Protein AF-A0A957DV77-F1 (afdb_monomer_lite)

Secondary structure (DSSP, 8-state):
-----TT-TTTT-TTTT-EE-SSS-EEGGGHHHHHHHHHHHHHHHHHHHHTPPGGGGG--SPPTTTTTT------S---PPP-

Radius of gyration: 19.87 Å; chains: 1; bounding box: 39×47×46 Å

Structure (mmCIF, N/CA/C/O backbone):
data_AF-A0A957DV77-F1
#
_entry.id   AF-A0A957DV77-F1
#
loop_
_atom_site.group_PDB
_atom_site.id
_atom_site.type_symbol
_atom_site.label_atom_id
_atom_site.label_alt_id
_atom_site.label_comp_id
_atom_site.label_asym_id
_atom_site.label_entity_id
_atom_site.label_seq_id
_atom_site.pdbx_PDB_ins_code
_atom_site.Cartn_x
_atom_site.Cartn_y
_atom_site.Cartn_z
_atom_site.occupancy
_atom_site.B_iso_or_equiv
_atom_site.auth_seq_id
_atom_site.auth_comp_id
_atom_site.auth_asym_id
_atom_site.auth_atom_id
_atom_site.pdbx_PDB_model_num
ATOM 1 N N . ALA A 1 1 ? 11.165 -0.470 -13.437 1.00 57.09 1 ALA A N 1
ATOM 2 C CA . ALA A 1 1 ? 11.611 0.553 -14.397 1.00 57.09 1 ALA A CA 1
ATOM 3 C C . ALA A 1 1 ? 12.599 1.454 -13.702 1.00 57.09 1 ALA A C 1
ATOM 5 O O . ALA A 1 1 ? 12.318 2.020 -12.651 1.00 57.09 1 ALA A O 1
ATOM 6 N N . VAL A 1 2 ? 13.782 1.534 -14.278 1.00 57.41 2 VAL A N 1
ATOM 7 C CA . VAL A 1 2 ? 14.891 2.267 -13.697 1.00 57.41 2 VAL A CA 1
ATOM 8 C C . VAL A 1 2 ? 14.702 3.753 -14.002 1.00 57.41 2 VAL A C 1
ATOM 10 O O . VAL A 1 2 ? 14.732 4.155 -15.161 1.00 57.41 2 VAL A O 1
ATOM 13 N N . ILE A 1 3 ? 14.494 4.580 -12.974 1.00 67.50 3 ILE A N 1
ATOM 14 C CA . ILE A 1 3 ? 14.604 6.036 -13.123 1.00 67.50 3 ILE A CA 1
ATOM 15 C C . ILE A 1 3 ? 16.090 6.370 -12.994 1.00 67.50 3 ILE A C 1
ATOM 17 O O . ILE A 1 3 ? 16.626 6.402 -11.888 1.00 67.50 3 ILE A O 1
ATOM 21 N N . ALA A 1 4 ? 16.765 6.577 -14.122 1.00 68.56 4 ALA A N 1
ATOM 22 C CA . ALA A 1 4 ? 18.179 6.931 -14.155 1.00 68.56 4 ALA A CA 1
ATOM 23 C C . ALA A 1 4 ? 18.463 8.006 -15.217 1.00 68.56 4 ALA A C 1
ATOM 25 O O . ALA A 1 4 ? 17.686 8.153 -16.164 1.00 68.56 4 ALA A O 1
ATOM 26 N N . PRO A 1 5 ? 19.567 8.765 -15.081 1.00 79.50 5 PRO A N 1
ATOM 27 C CA . PRO A 1 5 ? 19.969 9.753 -16.074 1.00 79.50 5 PRO A CA 1
ATOM 28 C C . PRO A 1 5 ? 20.126 9.137 -17.467 1.00 79.50 5 PRO A C 1
ATOM 30 O O . PRO A 1 5 ? 20.647 8.022 -17.610 1.00 79.50 5 PRO A O 1
ATOM 33 N N . VAL A 1 6 ? 19.711 9.897 -18.485 1.00 74.00 6 VAL A N 1
ATOM 34 C CA . VAL A 1 6 ? 19.844 9.528 -19.900 1.00 74.00 6 VAL A CA 1
ATOM 35 C C . VAL A 1 6 ? 21.327 9.284 -20.204 1.00 74.00 6 VAL A C 1
ATOM 37 O O . VAL A 1 6 ? 22.154 10.167 -19.994 1.00 74.00 6 VAL A O 1
ATOM 40 N N . GLY A 1 7 ? 21.666 8.067 -20.643 1.00 78.75 7 GLY A N 1
ATOM 41 C CA . GLY A 1 7 ? 23.043 7.651 -20.948 1.00 78.75 7 GLY A CA 1
ATOM 42 C C . GLY A 1 7 ? 23.766 6.864 -19.847 1.00 78.75 7 GLY A C 1
ATOM 43 O O . GLY A 1 7 ? 24.869 6.379 -20.082 1.00 78.75 7 GLY A O 1
ATOM 44 N N . SER A 1 8 ? 23.170 6.686 -18.665 1.00 81.19 8 SER A N 1
ATOM 45 C CA . SER A 1 8 ? 23.752 5.818 -17.632 1.00 81.19 8 SER A CA 1
ATOM 46 C C . SER A 1 8 ? 23.699 4.333 -18.025 1.00 81.19 8 SER A C 1
ATOM 48 O O . SER A 1 8 ? 22.769 3.891 -18.698 1.00 81.19 8 SER A O 1
ATOM 50 N N . ASN A 1 9 ? 24.652 3.527 -17.540 1.00 78.88 9 ASN A N 1
ATOM 51 C CA . ASN A 1 9 ? 24.635 2.067 -17.736 1.00 78.88 9 ASN A CA 1
ATOM 52 C C . ASN A 1 9 ? 23.340 1.421 -17.215 1.00 78.88 9 ASN A C 1
ATOM 54 O O . ASN A 1 9 ? 22.866 0.446 -17.784 1.00 78.88 9 ASN A O 1
ATOM 58 N N . LEU A 1 10 ? 22.747 2.000 -16.165 1.00 72.50 10 LEU A N 1
ATOM 59 C CA . LEU A 1 10 ? 21.453 1.590 -15.621 1.00 72.50 10 LEU A CA 1
ATOM 60 C C . LEU A 1 10 ? 20.288 1.893 -16.575 1.00 72.50 10 LEU A C 1
ATOM 62 O O . LEU A 1 10 ? 19.378 1.081 -16.674 1.00 72.50 10 LEU A O 1
ATOM 66 N N . ALA A 1 11 ? 20.319 3.025 -17.287 1.00 72.62 11 ALA A N 1
ATOM 67 C CA . ALA A 1 11 ? 19.304 3.386 -18.282 1.00 72.62 11 ALA A CA 1
ATOM 68 C C . ALA A 1 11 ? 19.413 2.578 -19.588 1.00 72.62 11 ALA A C 1
ATOM 70 O O . ALA A 1 11 ? 18.447 2.512 -20.340 1.00 72.62 11 ALA A O 1
ATOM 71 N N . ASN A 1 12 ? 20.570 1.961 -19.849 1.00 76.50 12 ASN A N 1
ATOM 72 C CA . ASN A 1 12 ? 20.837 1.154 -21.044 1.00 76.50 12 ASN A CA 1
ATOM 73 C C . ASN A 1 12 ? 20.871 -0.362 -20.754 1.00 76.50 12 ASN A C 1
ATOM 75 O O . ASN A 1 12 ? 21.264 -1.146 -21.618 1.00 76.50 12 ASN A O 1
ATOM 79 N N . HIS A 1 13 ? 20.511 -0.784 -19.538 1.00 75.25 13 HIS A N 1
ATOM 80 C CA . HIS A 1 13 ? 20.544 -2.190 -19.136 1.00 75.25 13 HIS A CA 1
ATOM 81 C C . HIS A 1 13 ? 19.421 -2.982 -19.837 1.00 75.25 13 HIS A C 1
ATOM 83 O O . HIS A 1 13 ? 18.312 -2.467 -19.945 1.00 75.25 13 HIS A O 1
ATOM 89 N N . PRO A 1 14 ? 19.633 -4.236 -20.278 1.00 73.38 14 PRO A N 1
ATOM 90 C CA . PRO A 1 14 ? 18.592 -5.027 -20.951 1.00 73.38 14 PRO A CA 1
ATOM 91 C C . PRO A 1 14 ? 17.308 -5.215 -20.118 1.00 73.38 14 PRO A C 1
ATOM 93 O O . PRO A 1 14 ? 16.223 -5.333 -20.678 1.00 73.38 14 PRO A O 1
ATOM 96 N N . ASP A 1 15 ? 17.416 -5.154 -18.789 1.00 71.62 15 ASP A N 1
ATOM 97 C CA . ASP A 1 15 ? 16.288 -5.324 -17.856 1.00 71.62 15 ASP A CA 1
ATOM 98 C C . ASP A 1 15 ? 15.563 -4.015 -17.475 1.00 71.62 15 ASP A C 1
ATOM 100 O O . ASP A 1 15 ? 14.764 -3.990 -16.537 1.00 71.62 15 ASP A O 1
ATOM 104 N N . VAL A 1 16 ? 15.818 -2.900 -18.172 1.00 70.94 16 VAL A N 1
ATOM 105 C CA . VAL A 1 16 ? 15.170 -1.602 -17.873 1.00 70.94 16 VAL A CA 1
ATOM 106 C C . VAL A 1 16 ? 13.640 -1.660 -17.923 1.00 70.94 16 VAL A C 1
A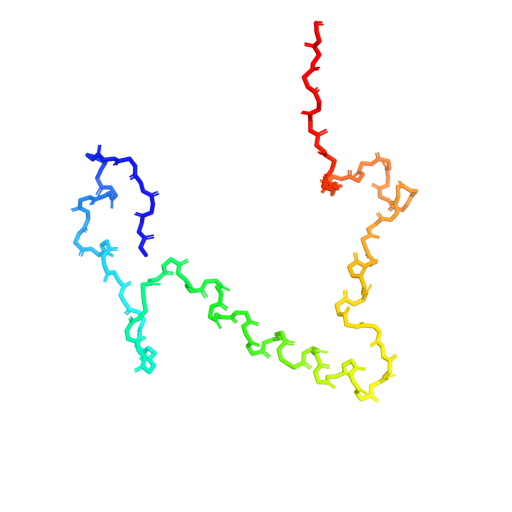TOM 108 O O . VAL A 1 16 ? 12.966 -0.967 -17.152 1.00 70.94 16 VAL A O 1
ATOM 111 N N . GLU A 1 17 ? 13.103 -2.533 -18.776 1.00 73.88 17 GLU A N 1
ATOM 112 C CA . GLU A 1 17 ? 11.674 -2.807 -18.949 1.00 73.88 17 GLU A CA 1
ATOM 113 C C . GLU A 1 17 ? 11.239 -4.083 -18.216 1.00 73.88 17 GLU A C 1
ATOM 115 O O . GLU A 1 17 ? 10.393 -4.823 -18.709 1.00 73.88 17 GLU A O 1
ATOM 120 N N . PHE A 1 18 ? 11.785 -4.384 -17.033 1.00 81.00 18 PHE A N 1
ATOM 121 C CA . PHE A 1 18 ? 11.235 -5.487 -16.247 1.00 81.00 18 PHE A CA 1
ATOM 122 C C . PHE A 1 18 ? 9.750 -5.223 -15.916 1.00 81.00 18 PHE A C 1
ATOM 124 O O . PHE A 1 18 ? 9.390 -4.230 -15.260 1.00 81.00 18 PHE A O 1
ATOM 131 N N . LEU A 1 19 ? 8.889 -6.120 -16.406 1.00 82.75 19 LEU A N 1
ATOM 132 C CA . LEU A 1 19 ? 7.439 -6.096 -16.236 1.00 82.75 19 LEU A CA 1
ATOM 133 C C . LEU A 1 19 ? 7.013 -7.206 -15.275 1.00 82.75 19 LEU A C 1
ATOM 135 O O . LEU A 1 19 ? 7.361 -8.372 -15.445 1.00 82.75 19 LEU A O 1
ATOM 139 N N . TRP A 1 20 ? 6.207 -6.846 -14.286 1.00 81.62 20 TRP A N 1
ATOM 140 C CA . TRP A 1 20 ? 5.541 -7.790 -13.404 1.00 81.62 20 TRP A CA 1
ATOM 141 C C . TRP A 1 20 ? 4.387 -8.474 -14.138 1.00 81.62 20 TRP A C 1
ATOM 143 O O . TRP A 1 20 ? 3.606 -7.819 -14.834 1.00 81.62 20 TRP A O 1
ATOM 153 N N . GLY A 1 21 ? 4.255 -9.785 -13.926 1.00 83.94 21 GLY A N 1
ATOM 154 C CA . GLY A 1 21 ? 3.169 -10.620 -14.449 1.00 83.94 21 GLY A CA 1
ATOM 155 C C . GLY A 1 21 ? 1.840 -10.425 -13.713 1.00 83.94 21 GLY A C 1
ATOM 156 O O . GLY A 1 21 ? 1.255 -11.386 -13.223 1.00 83.94 21 GLY A O 1
ATOM 157 N N . THR A 1 22 ? 1.385 -9.182 -13.573 1.00 83.94 22 THR A N 1
ATOM 158 C CA . THR A 1 22 ? 0.039 -8.844 -13.092 1.00 83.94 22 THR A CA 1
ATOM 159 C C . THR A 1 22 ? -0.983 -8.940 -14.232 1.00 83.94 22 THR A C 1
ATOM 161 O O . THR A 1 22 ? -0.617 -9.118 -15.392 1.00 83.94 22 THR A O 1
ATOM 164 N N . ALA A 1 23 ? -2.281 -8.808 -13.922 1.00 83.81 23 ALA A N 1
ATOM 165 C CA . ALA A 1 23 ? -3.361 -8.876 -14.921 1.00 83.81 23 ALA A CA 1
ATOM 166 C C . ALA A 1 23 ? -3.167 -7.911 -16.111 1.00 83.81 23 ALA A C 1
ATOM 168 O O . ALA A 1 23 ? -3.590 -8.206 -17.225 1.00 83.81 23 ALA A O 1
ATOM 169 N N . VAL A 1 24 ? -2.497 -6.779 -15.875 1.00 85.19 24 VAL A N 1
ATOM 170 C CA . VAL A 1 24 ? -1.956 -5.893 -16.910 1.00 85.19 24 VAL A CA 1
ATOM 171 C C . VAL A 1 24 ? -0.449 -5.792 -16.677 1.00 85.19 24 VAL A C 1
ATOM 173 O O . VAL A 1 24 ? -0.079 -5.372 -15.576 1.00 85.19 24 VAL A O 1
ATOM 176 N N . PRO A 1 25 ? 0.418 -6.127 -17.656 1.00 87.25 25 PRO A N 1
ATOM 177 C CA . PRO A 1 25 ? 1.866 -6.050 -17.492 1.00 87.25 25 PRO A CA 1
ATOM 178 C C . PRO A 1 25 ? 2.283 -4.692 -16.936 1.00 87.25 25 PRO A C 1
ATOM 180 O O . PRO A 1 25 ? 2.040 -3.650 -17.544 1.00 87.25 25 PRO A O 1
ATOM 183 N N . THR A 1 26 ? 2.860 -4.700 -15.738 1.00 86.38 26 THR A N 1
ATOM 184 C CA . THR A 1 26 ? 3.148 -3.468 -15.002 1.00 86.38 26 THR A CA 1
ATOM 185 C C . THR A 1 26 ? 4.643 -3.305 -14.830 1.00 86.38 26 THR A C 1
ATOM 187 O O . THR A 1 26 ? 5.331 -4.221 -14.391 1.00 86.38 26 THR A O 1
ATOM 190 N N . ARG A 1 27 ? 5.162 -2.117 -15.132 1.00 85.12 27 ARG A N 1
ATOM 191 C CA . ARG A 1 27 ? 6.573 -1.799 -14.905 1.00 85.12 27 ARG A CA 1
ATOM 192 C C . ARG A 1 27 ? 6.948 -1.966 -13.439 1.00 85.12 27 ARG A C 1
ATOM 194 O O . ARG A 1 27 ? 6.256 -1.473 -12.553 1.00 85.12 27 ARG A O 1
ATOM 201 N N . GLU A 1 28 ? 8.111 -2.555 -13.188 1.00 83.88 28 GLU A N 1
ATOM 202 C CA . GLU A 1 28 ? 8.580 -2.827 -11.824 1.00 83.88 28 GLU A CA 1
ATOM 203 C C . GLU A 1 28 ? 8.722 -1.592 -10.927 1.00 83.88 28 GLU A C 1
ATOM 205 O O . GLU A 1 28 ? 8.640 -1.725 -9.709 1.00 83.88 28 GLU A O 1
ATOM 210 N N . CYS A 1 29 ? 8.818 -0.381 -11.489 1.00 82.81 29 CYS A N 1
ATOM 211 C CA . CYS A 1 29 ? 8.872 0.839 -10.677 1.00 82.81 29 CYS A CA 1
ATOM 212 C C . CYS A 1 29 ? 7.599 1.046 -9.849 1.00 82.81 29 CYS A C 1
ATOM 214 O O . CYS A 1 29 ? 7.613 1.772 -8.862 1.00 82.81 29 CYS A O 1
ATOM 216 N N . PHE A 1 30 ? 6.495 0.412 -10.249 1.00 85.94 30 PHE A N 1
ATOM 217 C CA . PHE A 1 30 ? 5.233 0.431 -9.522 1.00 85.94 30 PHE A CA 1
ATOM 218 C C . PHE A 1 30 ? 5.099 -0.737 -8.538 1.00 85.94 30 PHE A C 1
ATOM 220 O O . PHE A 1 30 ? 4.093 -0.817 -7.834 1.00 85.94 30 PHE A O 1
ATOM 227 N N . SER A 1 31 ? 6.094 -1.625 -8.438 1.00 86.06 31 SER A N 1
ATOM 228 C CA . SER A 1 31 ? 6.069 -2.739 -7.488 1.00 86.06 31 SER A CA 1
ATOM 229 C C . SER A 1 31 ? 5.836 -2.296 -6.039 1.00 86.06 31 SER A C 1
ATOM 231 O O . SER A 1 31 ? 5.054 -2.976 -5.371 1.00 86.06 31 SER A O 1
ATOM 233 N N . PRO A 1 32 ? 6.352 -1.147 -5.539 1.00 88.81 32 PRO A N 1
ATOM 234 C CA . PRO A 1 32 ? 6.047 -0.718 -4.173 1.00 88.81 32 PRO A CA 1
ATOM 235 C C . PRO A 1 32 ? 4.566 -0.368 -3.974 1.00 88.81 32 PRO A C 1
ATOM 237 O O . PRO A 1 32 ? 4.018 -0.604 -2.900 1.00 88.81 32 PRO A O 1
ATOM 240 N N . LEU A 1 33 ? 3.900 0.159 -5.010 1.00 89.06 33 LEU A N 1
ATOM 241 C CA . LEU A 1 33 ? 2.464 0.449 -4.971 1.00 89.06 33 LEU A CA 1
ATOM 242 C C . LEU A 1 33 ? 1.639 -0.834 -5.018 1.00 89.06 33 LEU A C 1
ATOM 244 O O . LEU A 1 33 ? 0.657 -0.948 -4.301 1.00 89.06 33 LEU A O 1
ATOM 248 N N . LEU A 1 34 ? 2.030 -1.806 -5.843 1.00 89.50 34 LEU A N 1
ATOM 249 C CA . LEU A 1 34 ? 1.288 -3.060 -5.986 1.00 89.50 34 LEU A CA 1
ATOM 250 C C . LEU A 1 34 ? 1.417 -3.948 -4.747 1.00 89.50 34 LEU A C 1
ATOM 252 O O . LEU A 1 34 ? 0.430 -4.483 -4.246 1.00 89.50 34 LEU A O 1
ATOM 256 N N . THR A 1 35 ? 2.639 -4.091 -4.240 1.00 90.94 35 THR A N 1
ATOM 257 C CA . THR A 1 35 ? 2.951 -4.992 -3.123 1.00 90.94 35 THR A CA 1
ATOM 258 C C . THR A 1 35 ? 2.396 -4.503 -1.787 1.00 90.94 35 THR A C 1
ATOM 260 O O . THR A 1 35 ? 2.171 -5.322 -0.897 1.00 90.94 35 THR A O 1
ATOM 263 N N . CYS A 1 36 ? 2.100 -3.205 -1.637 1.00 93.50 36 CYS A N 1
ATOM 264 C CA . CYS A 1 36 ? 1.487 -2.681 -0.417 1.00 93.50 36 CYS A CA 1
ATOM 265 C C . CYS A 1 36 ? -0.039 -2.881 -0.360 1.00 93.50 36 CYS A C 1
ATOM 267 O O . CYS A 1 36 ? -0.603 -2.867 0.737 1.00 93.50 36 CYS A O 1
ATOM 269 N N . LEU A 1 37 ? -0.716 -3.111 -1.497 1.00 92.06 37 LEU A N 1
ATOM 270 C CA . LEU A 1 37 ? -2.183 -3.199 -1.554 1.00 92.06 37 LEU A CA 1
ATOM 271 C C . LEU A 1 37 ? -2.775 -4.261 -0.615 1.00 92.06 37 LEU A C 1
ATOM 273 O O . LEU A 1 37 ? -3.699 -3.911 0.121 1.00 92.06 37 LEU A O 1
ATOM 277 N N . PRO A 1 38 ? -2.279 -5.517 -0.562 1.00 94.19 38 PRO A N 1
ATOM 278 C CA . PRO A 1 38 ? -2.887 -6.532 0.297 1.00 94.19 38 PRO A CA 1
ATOM 279 C C . PRO A 1 38 ? -2.829 -6.153 1.782 1.00 94.19 38 PRO A C 1
ATOM 281 O O . PRO A 1 38 ? -3.828 -6.269 2.491 1.00 94.19 38 PRO A O 1
ATOM 284 N N . GLY A 1 39 ? -1.684 -5.640 2.244 1.00 93.50 39 GLY A N 1
ATOM 285 C CA . GLY A 1 39 ? -1.511 -5.190 3.627 1.00 93.50 39 GLY A CA 1
ATOM 286 C C . GLY A 1 39 ? -2.394 -3.988 3.960 1.00 93.50 39 GLY A C 1
ATOM 287 O O . GLY A 1 39 ? -3.026 -3.959 5.014 1.00 93.50 39 GLY A O 1
ATOM 288 N N . THR A 1 40 ? -2.494 -3.033 3.034 1.00 94.06 40 THR A N 1
ATOM 289 C CA . THR A 1 40 ? -3.360 -1.855 3.158 1.00 94.06 40 THR A CA 1
ATOM 290 C C . THR A 1 40 ? -4.836 -2.239 3.248 1.00 94.06 40 THR A C 1
ATOM 292 O O . THR A 1 40 ? -5.535 -1.763 4.142 1.00 94.06 40 THR A O 1
ATOM 295 N N . LEU A 1 41 ? -5.311 -3.130 2.372 1.00 95.38 41 LEU A N 1
ATOM 296 C CA . LEU A 1 41 ? -6.695 -3.612 2.382 1.00 95.38 41 LEU A CA 1
ATOM 297 C C . LEU A 1 41 ? -7.012 -4.387 3.663 1.00 95.38 41 LEU A C 1
ATOM 299 O O . LEU A 1 41 ? -8.058 -4.166 4.270 1.00 95.38 41 LEU A O 1
ATOM 303 N N . PHE A 1 42 ? -6.097 -5.249 4.112 1.00 95.19 42 PHE A N 1
ATOM 304 C CA . PHE A 1 42 ? -6.263 -5.974 5.367 1.00 95.19 42 PHE A CA 1
ATOM 305 C C . PHE A 1 42 ? -6.328 -5.024 6.569 1.00 95.19 42 PHE A C 1
ATOM 307 O O . PHE A 1 42 ? -7.235 -5.136 7.391 1.00 95.19 42 PHE A O 1
ATOM 314 N N . ALA A 1 43 ? -5.409 -4.058 6.664 1.00 91.88 43 ALA A N 1
ATOM 315 C CA . ALA A 1 43 ? -5.405 -3.066 7.737 1.00 91.88 43 ALA A CA 1
ATOM 316 C C . ALA A 1 43 ? -6.689 -2.222 7.745 1.00 91.88 43 ALA A C 1
ATOM 318 O O . ALA A 1 43 ? -7.246 -1.968 8.812 1.00 91.88 43 ALA A O 1
ATOM 319 N N . ALA A 1 44 ? -7.177 -1.835 6.564 1.00 93.56 44 ALA A N 1
ATOM 320 C CA . ALA A 1 44 ? -8.424 -1.102 6.396 1.00 93.56 44 ALA A CA 1
ATOM 321 C C . ALA A 1 44 ? -9.639 -1.919 6.863 1.00 93.56 44 ALA A C 1
ATOM 323 O O . ALA A 1 44 ? -10.415 -1.451 7.694 1.00 93.56 44 ALA A O 1
ATOM 324 N N . TYR A 1 45 ? -9.764 -3.164 6.400 1.00 95.88 45 TYR A N 1
ATOM 325 C CA . TYR A 1 45 ? -10.829 -4.067 6.835 1.00 95.88 45 TYR A CA 1
ATOM 326 C C . TYR A 1 45 ? -10.818 -4.265 8.354 1.00 95.88 45 TYR A C 1
ATOM 328 O O . TYR A 1 45 ? -11.851 -4.198 9.019 1.00 95.88 45 TYR A O 1
ATOM 336 N N . ARG A 1 46 ? -9.630 -4.456 8.928 1.00 94.88 46 ARG A N 1
ATOM 337 C CA . ARG A 1 46 ? -9.488 -4.667 10.363 1.00 94.88 46 ARG A CA 1
ATOM 338 C C . ARG A 1 46 ? -9.884 -3.427 11.170 1.00 94.88 46 ARG A C 1
ATOM 340 O O . ARG A 1 46 ? 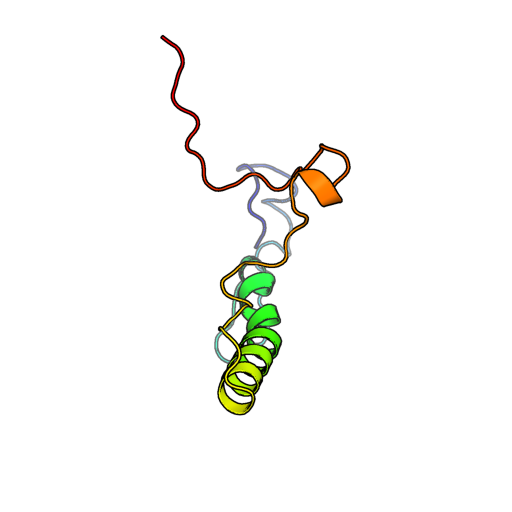-10.546 -3.585 12.186 1.00 94.88 46 ARG A O 1
ATOM 347 N N . ALA A 1 47 ? -9.523 -2.228 10.706 1.00 93.94 47 ALA A N 1
ATOM 348 C CA . ALA A 1 47 ? -9.935 -0.963 11.316 1.00 93.94 47 ALA A C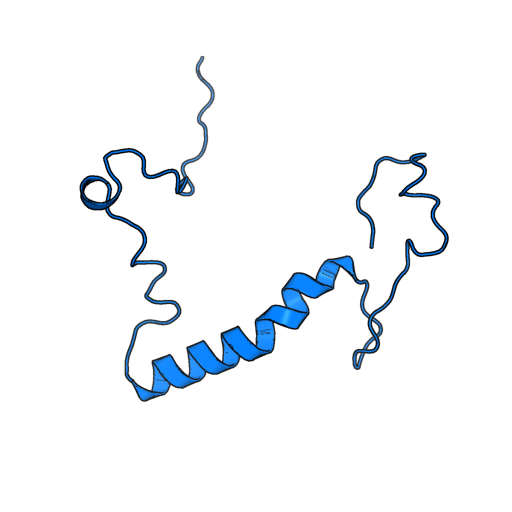A 1
ATOM 349 C C . ALA A 1 47 ? -11.465 -0.797 11.313 1.00 93.94 47 ALA A C 1
ATOM 351 O O . ALA A 1 47 ? -12.048 -0.400 12.319 1.00 93.94 47 ALA A O 1
ATOM 352 N N . GLN A 1 48 ? -12.129 -1.189 10.219 1.00 95.19 48 GLN A N 1
ATOM 353 C CA . GLN A 1 48 ? -13.591 -1.188 10.131 1.00 95.19 48 GLN A CA 1
ATOM 354 C C . GLN A 1 48 ? -14.241 -2.134 11.154 1.00 95.19 48 GLN A C 1
ATOM 356 O O . GLN A 1 48 ? -15.252 -1.776 11.752 1.00 95.19 48 GLN A O 1
ATOM 361 N N . LEU A 1 49 ? -13.665 -3.320 11.376 1.00 97.06 49 LEU A N 1
AT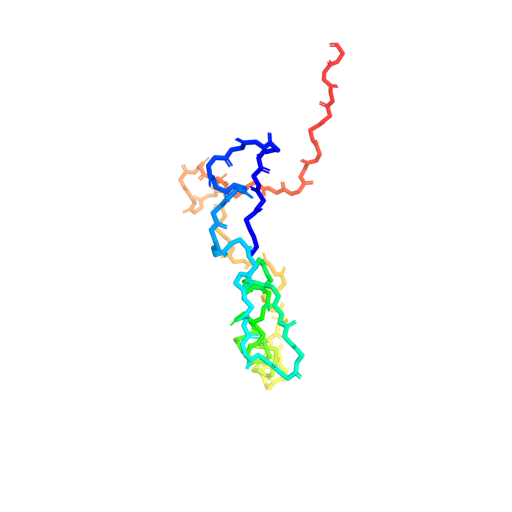OM 362 C CA . LEU A 1 49 ? -14.178 -4.281 12.359 1.00 97.06 49 LEU A CA 1
ATOM 363 C C . LEU A 1 49 ? -13.980 -3.830 13.810 1.00 97.06 49 LEU A C 1
ATOM 365 O O . LEU A 1 49 ? -14.819 -4.121 14.658 1.00 97.06 49 LEU A O 1
ATOM 369 N N . THR A 1 50 ? -12.866 -3.162 14.112 1.00 95.19 50 THR A N 1
ATOM 370 C CA . THR A 1 50 ? -12.513 -2.752 15.481 1.00 95.19 50 THR A CA 1
ATOM 371 C C . THR A 1 50 ? -12.991 -1.348 15.839 1.00 95.19 50 THR A C 1
ATOM 373 O O . THR A 1 50 ? -12.887 -0.952 16.997 1.00 95.19 50 THR A O 1
ATOM 376 N N . GLY A 1 51 ? -13.495 -0.583 14.866 1.00 93.12 51 GLY A N 1
ATOM 377 C CA . GLY A 1 51 ? -13.802 0.837 15.041 1.00 93.12 51 GLY A CA 1
ATOM 378 C C . GLY A 1 51 ? -12.554 1.706 15.239 1.00 93.12 51 GLY A C 1
ATOM 379 O O . GLY A 1 51 ? -12.663 2.843 15.696 1.00 93.12 51 GLY A O 1
ATOM 380 N N . GLU A 1 52 ? -11.361 1.189 14.927 1.00 89.56 52 GLU A N 1
ATOM 381 C CA . GLU A 1 52 ? -10.118 1.956 15.000 1.00 89.56 52 GLU A CA 1
ATOM 382 C C . GLU A 1 52 ? -10.027 2.958 13.833 1.00 89.56 52 GLU A C 1
ATOM 384 O O . GLU A 1 52 ? -10.479 2.671 12.721 1.00 89.56 52 GLU A O 1
ATOM 389 N N . PRO A 1 53 ? -9.380 4.122 14.020 1.00 87.06 53 PRO A N 1
ATOM 390 C CA . PRO A 1 53 ? -9.068 5.013 12.910 1.00 87.06 53 PRO A CA 1
ATOM 391 C C . PRO A 1 53 ? -8.172 4.325 11.872 1.00 87.06 53 PRO A C 1
ATOM 393 O O . PRO A 1 53 ? -7.142 3.732 12.216 1.00 87.06 53 PRO A O 1
ATOM 396 N N . TYR A 1 54 ? -8.513 4.465 10.588 1.00 86.38 54 TYR A N 1
ATOM 397 C CA . TYR A 1 54 ? -7.676 3.991 9.484 1.00 86.38 54 TYR A CA 1
ATOM 398 C C . TYR A 1 54 ? -6.250 4.523 9.611 1.00 86.38 54 TYR A C 1
ATOM 400 O O . TYR A 1 54 ? -6.038 5.706 9.884 1.00 86.38 54 TYR A O 1
ATOM 408 N N . PHE A 1 55 ? -5.267 3.636 9.433 1.00 79.50 55 PHE A N 1
ATOM 409 C CA . PHE A 1 55 ? -3.840 3.964 9.543 1.00 79.50 55 PHE A CA 1
ATOM 410 C C . PHE A 1 55 ? -3.473 4.691 10.850 1.00 79.50 55 PHE A C 1
ATOM 412 O O . PHE A 1 55 ? -2.524 5.472 10.874 1.00 79.50 55 PHE A O 1
ATOM 419 N N . ARG A 1 56 ? -4.242 4.477 11.932 1.00 74.19 56 ARG A N 1
ATOM 420 C CA . ARG A 1 56 ? -4.119 5.197 13.214 1.00 74.19 56 ARG A CA 1
ATOM 421 C C . ARG A 1 56 ? -4.164 6.722 13.063 1.00 74.19 56 ARG A C 1
ATOM 423 O O . ARG A 1 56 ? -3.512 7.427 13.826 1.00 74.19 56 ARG A O 1
ATOM 430 N N . ALA A 1 57 ? -4.883 7.226 12.057 1.00 77.19 57 ALA A N 1
ATOM 431 C CA . ALA A 1 57 ? -4.886 8.638 11.669 1.00 77.19 57 ALA A CA 1
ATOM 432 C C . ALA A 1 57 ? -3.471 9.208 11.430 1.00 77.19 57 ALA A C 1
ATOM 434 O O . ALA A 1 57 ? -3.215 10.374 11.713 1.00 77.19 57 ALA A O 1
ATOM 435 N N . PHE A 1 58 ? -2.537 8.367 10.961 1.00 70.56 58 PHE A N 1
ATOM 436 C CA . PHE A 1 58 ? -1.105 8.678 10.845 1.00 70.56 58 PHE A CA 1
ATOM 437 C C . PHE A 1 58 ? -0.437 9.092 12.173 1.00 70.56 58 PHE A C 1
ATOM 439 O O . PHE A 1 58 ? 0.662 9.643 12.186 1.00 70.56 58 PHE A O 1
ATOM 446 N N . GLY A 1 59 ? -1.085 8.804 13.303 1.00 67.31 59 GLY A N 1
ATOM 447 C CA . GLY A 1 59 ? -0.564 8.991 14.650 1.00 67.31 59 GLY A CA 1
ATOM 448 C C . GLY A 1 59 ? 0.259 7.796 15.141 1.00 67.31 59 GLY A C 1
ATOM 449 O O . GLY A 1 59 ? 0.386 6.764 14.482 1.00 67.31 59 GLY A O 1
ATOM 450 N N . GLY A 1 60 ? 0.831 7.923 16.341 1.00 62.25 60 GLY A N 1
ATOM 451 C CA . GLY A 1 60 ? 1.653 6.869 16.952 1.00 62.25 60 GLY A CA 1
ATOM 452 C C . GLY A 1 60 ? 3.126 6.869 16.527 1.00 62.25 60 GLY A C 1
ATOM 453 O O . GLY A 1 60 ? 3.861 5.948 16.885 1.00 62.25 60 GLY A O 1
ATOM 454 N N . GLY A 1 61 ? 3.579 7.903 15.807 1.00 65.06 61 GLY A N 1
ATOM 455 C CA . GLY A 1 61 ? 4.998 8.261 15.772 1.00 65.06 61 GLY A CA 1
ATOM 456 C C . GLY A 1 61 ? 5.510 8.596 17.179 1.00 65.06 61 GLY A C 1
ATOM 457 O O . GLY A 1 61 ? 4.723 8.865 18.089 1.00 65.06 61 GLY A O 1
ATOM 458 N N . ARG A 1 62 ? 6.832 8.568 17.387 1.00 59.03 62 ARG A N 1
ATOM 459 C CA . ARG A 1 62 ? 7.403 8.978 18.681 1.00 59.03 62 ARG A CA 1
ATOM 460 C C . ARG A 1 62 ? 7.016 10.433 18.951 1.00 59.03 62 ARG A C 1
ATOM 462 O O . ARG A 1 62 ? 7.226 11.278 18.081 1.00 59.03 62 ARG A O 1
ATOM 469 N N . SER A 1 63 ? 6.485 10.717 20.142 1.00 60.56 63 SER A N 1
ATOM 470 C CA . SER A 1 63 ? 6.367 12.107 20.586 1.00 60.56 63 SER A CA 1
ATOM 471 C C . SER A 1 63 ? 7.768 12.719 20.684 1.00 60.56 63 SER A C 1
ATOM 473 O O . SER A 1 63 ? 8.767 11.998 20.811 1.00 60.56 63 SER A O 1
ATOM 475 N N . ILE A 1 64 ? 7.852 14.048 20.614 1.00 58.47 64 ILE A N 1
ATOM 476 C CA . ILE A 1 64 ? 9.117 14.771 20.795 1.00 58.47 64 ILE A CA 1
ATOM 477 C C . ILE A 1 64 ? 9.762 14.371 22.134 1.00 58.47 64 ILE A C 1
ATOM 479 O O . ILE A 1 64 ? 10.975 14.154 22.186 1.00 58.47 64 ILE A O 1
ATOM 483 N N . GLU A 1 65 ? 8.951 14.167 23.178 1.00 60.59 65 GLU A N 1
ATOM 484 C CA . GLU A 1 65 ? 9.423 13.732 24.495 1.00 60.59 65 GLU A CA 1
ATOM 485 C C . GLU A 1 65 ? 9.884 12.262 24.510 1.00 60.59 65 GLU A C 1
ATOM 487 O O . GLU A 1 65 ? 10.934 11.952 25.069 1.00 60.59 65 GLU A O 1
ATOM 492 N N . GLY A 1 66 ? 9.161 11.344 23.855 1.00 59.66 66 GLY A N 1
ATOM 493 C CA . GLY A 1 66 ? 9.495 9.910 23.829 1.00 59.66 66 GLY A CA 1
ATOM 494 C C . GLY A 1 66 ? 10.626 9.524 22.863 1.00 59.66 66 GLY A C 1
ATOM 495 O O . GLY A 1 66 ? 11.141 8.407 22.910 1.00 59.66 66 GLY A O 1
ATOM 496 N N . GLY A 1 67 ? 11.015 10.429 21.961 1.00 57.44 67 GLY A N 1
ATOM 497 C CA . GLY A 1 67 ? 12.060 10.223 20.954 1.00 57.44 67 GLY A CA 1
ATOM 498 C C . GLY A 1 67 ? 13.470 10.641 21.373 1.00 57.44 67 GLY A C 1
ATOM 499 O O . GLY A 1 67 ? 14.373 10.574 20.539 1.00 57.44 67 GLY A O 1
ATOM 500 N N . GLY A 1 68 ? 13.668 11.094 22.615 1.00 57.38 68 GLY A N 1
ATOM 501 C CA . GLY A 1 68 ? 14.947 11.654 23.064 1.00 57.38 68 GLY A CA 1
ATOM 502 C C . GLY A 1 68 ? 15.277 12.992 22.396 1.00 57.38 68 GLY A C 1
ATOM 503 O O . GLY A 1 68 ? 16.439 13.262 22.111 1.00 57.38 68 GLY A O 1
ATOM 504 N N . GLY A 1 69 ? 14.259 13.798 22.064 1.00 56.19 69 GLY A N 1
ATOM 505 C CA . GLY A 1 69 ? 14.436 15.111 21.431 1.00 56.19 69 GLY A CA 1
ATOM 506 C C . GLY A 1 69 ? 14.866 15.077 19.959 1.00 56.19 69 GLY A C 1
ATOM 507 O O . GLY A 1 69 ? 14.952 16.127 19.331 1.00 56.19 69 GLY A O 1
ATOM 508 N N . ILE A 1 70 ? 15.092 13.895 19.372 1.00 51.03 70 ILE A N 1
ATOM 509 C CA . ILE A 1 70 ? 15.440 13.736 17.954 1.00 51.03 70 ILE A CA 1
ATOM 510 C C .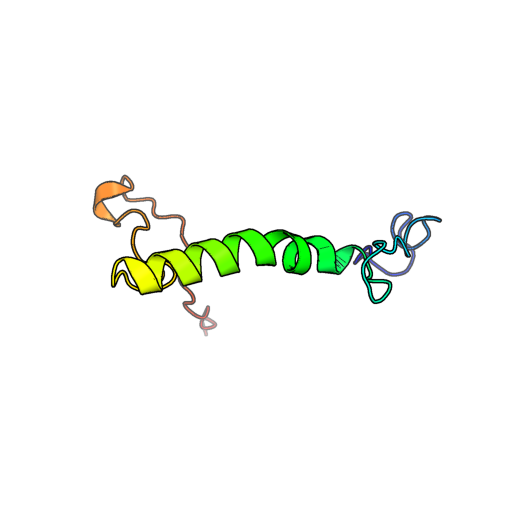 ILE A 1 70 ? 14.317 12.974 17.242 1.00 51.03 70 ILE A C 1
ATOM 512 O O . ILE A 1 70 ? 14.491 11.851 16.762 1.00 51.03 70 ILE A O 1
ATOM 516 N N . SER A 1 71 ? 13.134 13.587 17.160 1.00 50.12 71 SER A N 1
ATOM 517 C CA . SER A 1 71 ? 12.134 13.142 16.190 1.00 50.12 71 SER A CA 1
ATOM 518 C C . SER A 1 71 ? 12.650 13.488 14.790 1.00 50.12 71 SER A C 1
ATOM 520 O O . SER A 1 71 ? 12.599 14.632 14.355 1.00 50.12 71 SER A O 1
ATOM 522 N N . ARG A 1 72 ? 13.227 12.501 14.093 1.00 52.75 72 ARG A N 1
ATOM 523 C CA . ARG A 1 72 ? 13.664 12.632 12.687 1.00 52.75 72 ARG A CA 1
ATOM 524 C C . ARG A 1 72 ? 12.511 12.482 11.692 1.00 52.75 72 ARG A C 1
ATOM 526 O O . ARG A 1 72 ? 12.751 12.464 10.486 1.00 52.75 72 ARG A O 1
ATOM 533 N N . ILE A 1 73 ? 11.280 12.329 12.181 1.00 56.62 73 ILE A N 1
ATOM 534 C CA . ILE A 1 73 ? 10.090 12.307 11.337 1.00 56.62 73 ILE A CA 1
ATOM 535 C C . ILE A 1 73 ? 9.863 13.750 10.899 1.00 56.62 73 ILE A C 1
ATOM 537 O O . ILE A 1 73 ? 9.354 14.566 11.660 1.00 56.62 73 ILE A O 1
ATOM 541 N N . ARG A 1 74 ? 10.328 14.070 9.689 1.00 53.22 74 ARG A N 1
ATOM 542 C CA . ARG A 1 74 ? 10.010 15.330 9.022 1.00 53.22 74 ARG A CA 1
ATOM 543 C C . ARG A 1 74 ? 8.509 15.326 8.764 1.00 53.22 74 ARG A C 1
ATOM 545 O O . ARG A 1 74 ? 8.014 14.456 8.050 1.00 53.22 74 ARG A O 1
ATOM 552 N N . ASP A 1 75 ? 7.800 16.246 9.397 1.00 60.06 75 ASP A N 1
ATOM 553 C CA . ASP A 1 75 ? 6.438 16.572 9.013 1.00 60.06 75 ASP A CA 1
ATOM 554 C C . ASP A 1 75 ? 6.447 17.253 7.633 1.00 60.06 75 ASP A C 1
ATOM 556 O O . ASP A 1 75 ? 7.491 17.596 7.073 1.00 60.06 75 ASP A O 1
ATOM 560 N N . SER A 1 76 ? 5.274 17.411 7.029 1.00 51.84 76 SER A N 1
ATOM 561 C CA . SER A 1 76 ? 5.105 18.025 5.709 1.00 51.84 76 SER A CA 1
ATOM 562 C C . SER A 1 76 ? 5.294 19.551 5.712 1.00 51.84 76 SER A C 1
ATOM 564 O O . SER A 1 76 ? 4.702 20.242 4.882 1.00 51.84 76 SER A O 1
ATOM 566 N N . GLN A 1 77 ? 6.080 20.104 6.641 1.00 54.44 77 GLN A N 1
ATOM 567 C CA . GLN A 1 77 ? 6.375 21.532 6.667 1.00 54.44 77 GLN A CA 1
ATOM 568 C C . GLN A 1 77 ? 7.125 21.936 5.392 1.00 54.44 77 GLN A C 1
ATOM 570 O O . GLN A 1 77 ? 8.177 21.390 5.053 1.00 54.44 77 GLN A O 1
ATOM 575 N N . GLN A 1 78 ? 6.559 22.899 4.662 1.0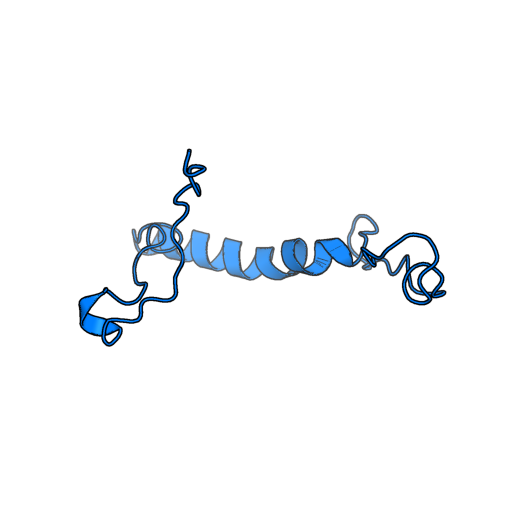0 48.34 78 GLN A N 1
ATOM 576 C CA . GLN A 1 78 ? 7.207 23.484 3.496 1.00 48.34 78 GLN A CA 1
ATOM 577 C C . GLN A 1 78 ? 8.438 24.278 3.943 1.00 48.34 78 GLN A C 1
ATOM 579 O O . GLN A 1 78 ? 8.369 25.096 4.858 1.00 48.34 78 GLN A O 1
ATOM 584 N N . ILE A 1 79 ? 9.570 24.047 3.278 1.00 61.38 79 ILE A N 1
ATOM 585 C CA . ILE A 1 79 ? 10.768 24.869 3.450 1.00 61.38 79 ILE A CA 1
ATOM 586 C C . ILE A 1 79 ? 10.473 26.227 2.808 1.00 61.38 79 ILE A C 1
ATOM 588 O O . ILE A 1 79 ? 10.531 26.362 1.586 1.00 61.38 79 ILE A O 1
ATOM 592 N N . THR A 1 80 ? 10.137 27.232 3.613 1.00 53.06 80 THR A N 1
ATOM 593 C CA . THR A 1 80 ? 10.018 28.610 3.127 1.00 53.06 80 THR A CA 1
ATOM 594 C C . THR A 1 80 ? 11.421 29.154 2.827 1.00 53.06 80 THR A C 1
ATOM 596 O O . THR A 1 80 ? 12.307 29.026 3.682 1.00 53.06 80 THR A O 1
ATOM 599 N N . PRO A 1 81 ? 11.673 29.753 1.648 1.00 45.25 81 PRO A N 1
ATOM 600 C CA . PRO A 1 81 ? 12.968 30.355 1.346 1.00 45.25 81 PRO A CA 1
ATOM 601 C C . PRO A 1 81 ? 13.259 31.491 2.330 1.00 45.25 81 PRO A C 1
ATOM 603 O O . PRO A 1 81 ? 12.390 32.320 2.600 1.00 45.25 81 PRO A O 1
ATOM 606 N N . LYS A 1 82 ? 14.483 31.541 2.863 1.00 51.84 82 LYS A N 1
ATOM 607 C CA . LYS A 1 82 ? 14.963 32.725 3.582 1.00 51.84 82 LYS A CA 1
ATOM 608 C C . LYS A 1 82 ? 15.357 33.783 2.547 1.00 51.84 82 LYS A C 1
ATOM 610 O O . LYS A 1 82 ? 16.113 33.461 1.631 1.00 51.84 82 LYS A O 1
ATOM 615 N N . HIS A 1 83 ? 14.796 34.983 2.695 1.00 49.00 83 HIS A N 1
ATOM 616 C CA . HIS A 1 83 ? 15.232 36.195 1.998 1.00 49.00 83 HIS A CA 1
ATOM 617 C C . HIS A 1 83 ? 16.671 36.561 2.362 1.00 49.00 83 HIS A C 1
ATOM 619 O O . HIS A 1 83 ? 17.062 36.301 3.525 1.00 49.00 83 HIS A O 1
#

pLDDT: mean 75.22, std 15.17, range [45.25, 97.06]

Foldseek 3Di:
DDPDDDPDPCCVPPCQQPFDPDPDTHGCVCVVVVVCVVVLVVQVVVCVVVVAPRVNVVDDQQDCVRVVNDPVPDDPDDDDDDD

Sequence (83 aa):
AVIAPVGSNLANHPDVEFLWGTAVPTRECFSPLLTCLPGTLFAAYRAQLTGEPYFRAFGGGRSIEGGGGISRIRDSQQITPKH